Protein AF-A0A963BFG5-F1 (afdb_monomer_lite)

Secondary structure (DSSP, 8-state):
-----------TGGGSTTTSSS-S-PPPTHHHHHHHHHHHHHHHHHH-TTTT----

Radius of gyration: 27.27 Å; chains: 1; bounding box: 40×20×86 Å

Structure (mmCIF, N/CA/C/O backbone):
data_AF-A0A963BFG5-F1
#
_entry.id   AF-A0A963BFG5-F1
#
loop_
_atom_site.group_PDB
_atom_site.id
_atom_site.type_symbol
_atom_site.label_atom_id
_atom_site.label_alt_id
_atom_site.label_comp_id
_atom_site.label_asym_id
_atom_site.label_entity_id
_atom_site.label_seq_id
_atom_site.pdbx_PDB_ins_code
_atom_site.Cartn_x
_atom_site.Cartn_y
_atom_site.Cartn_z
_atom_site.occupancy
_atom_site.B_iso_or_equiv
_atom_site.auth_seq_id
_atom_site.auth_comp_id
_atom_site.auth_asym_id
_atom_site.auth_atom_id
_atom_site.pdbx_PDB_model_num
ATOM 1 N N . MET A 1 1 ? 24.861 11.655 -51.275 1.00 42.19 1 MET A N 1
ATOM 2 C CA . MET A 1 1 ? 25.021 10.238 -50.876 1.00 42.19 1 MET A CA 1
ATOM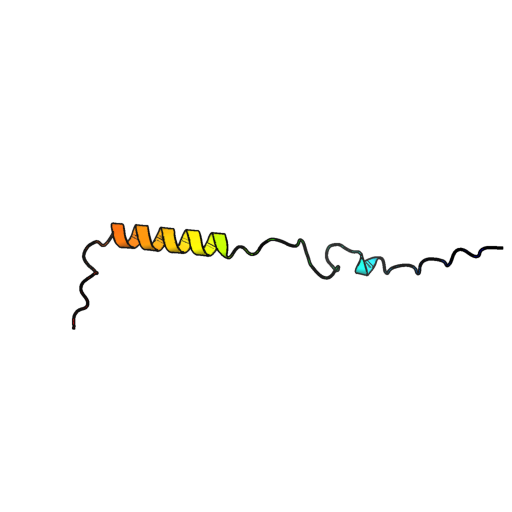 3 C C . MET A 1 1 ? 24.865 10.172 -49.364 1.00 42.19 1 MET A C 1
ATOM 5 O O . MET A 1 1 ? 25.788 10.542 -48.654 1.00 42.19 1 MET A O 1
ATOM 9 N N . ASN A 1 2 ? 23.680 9.817 -48.862 1.00 43.22 2 ASN A N 1
ATOM 10 C CA . ASN A 1 2 ? 23.386 9.913 -47.429 1.00 43.22 2 ASN A CA 1
ATOM 11 C C . ASN A 1 2 ? 23.649 8.559 -46.765 1.00 43.22 2 ASN A C 1
ATOM 13 O O . ASN A 1 2 ? 22.844 7.635 -46.882 1.00 43.22 2 ASN A O 1
ATOM 17 N N . SER A 1 3 ? 24.786 8.437 -46.083 1.00 49.25 3 SER A N 1
ATOM 18 C CA . SER A 1 3 ? 25.127 7.263 -45.284 1.00 49.25 3 SER A CA 1
ATOM 19 C C . SER A 1 3 ? 24.219 7.205 -44.052 1.00 49.25 3 SER A C 1
ATOM 21 O O . SER A 1 3 ? 24.348 7.979 -43.103 1.00 49.25 3 SER A O 1
ATOM 23 N N . LYS A 1 4 ? 23.251 6.280 -44.059 1.00 61.81 4 LYS A N 1
ATOM 24 C CA . LYS A 1 4 ? 22.497 5.919 -42.852 1.00 61.81 4 LYS A CA 1
ATOM 25 C C . LYS A 1 4 ? 23.506 5.410 -41.821 1.00 61.81 4 LYS A C 1
ATOM 27 O O . LYS A 1 4 ? 24.104 4.356 -42.020 1.00 61.81 4 LYS A O 1
ATOM 32 N N . LYS A 1 5 ? 23.716 6.161 -40.735 1.00 61.91 5 LYS A N 1
ATOM 33 C CA . LYS A 1 5 ? 24.514 5.690 -39.596 1.00 61.91 5 LYS A CA 1
ATOM 34 C C . LYS A 1 5 ? 23.893 4.383 -39.106 1.00 61.91 5 LYS A C 1
ATOM 36 O O . LYS A 1 5 ? 22.717 4.368 -38.747 1.00 61.91 5 LYS A O 1
ATOM 41 N N . VAL A 1 6 ? 24.670 3.301 -39.114 1.00 61.84 6 VAL A N 1
ATOM 42 C CA . VAL A 1 6 ? 24.277 2.027 -38.506 1.00 61.84 6 VAL A CA 1
ATOM 43 C C . VAL A 1 6 ? 24.010 2.328 -37.038 1.00 61.84 6 VAL A C 1
ATOM 45 O O . VAL A 1 6 ? 24.933 2.642 -36.287 1.00 61.84 6 VAL A O 1
ATOM 48 N N . SER A 1 7 ? 22.736 2.336 -36.645 1.00 62.41 7 SER A N 1
ATOM 49 C CA . SER A 1 7 ? 22.343 2.474 -35.249 1.00 62.41 7 SER A CA 1
ATOM 50 C C . SER A 1 7 ? 23.055 1.365 -34.486 1.00 62.41 7 SER A C 1
ATOM 52 O O . SER A 1 7 ? 22.762 0.193 -34.726 1.00 62.41 7 SER A O 1
ATOM 54 N N . GLY A 1 8 ? 24.036 1.739 -33.661 1.00 61.78 8 GLY A N 1
ATOM 55 C CA . GLY A 1 8 ? 24.921 0.802 -32.979 1.00 61.78 8 GLY A CA 1
ATOM 56 C C . GLY A 1 8 ? 24.126 -0.354 -32.389 1.00 61.78 8 GLY A C 1
ATOM 57 O O . GLY A 1 8 ? 23.085 -0.138 -31.762 1.00 61.78 8 GLY A O 1
ATOM 58 N N . ILE A 1 9 ? 24.591 -1.573 -32.660 1.00 66.38 9 ILE A N 1
ATOM 59 C CA . ILE A 1 9 ? 23.992 -2.818 -32.185 1.00 66.38 9 ILE A CA 1
ATOM 60 C C . ILE A 1 9 ? 23.794 -2.678 -30.672 1.00 66.38 9 ILE A C 1
ATOM 62 O O . ILE A 1 9 ? 24.747 -2.707 -29.896 1.00 66.38 9 ILE A O 1
ATOM 66 N N . ARG A 1 10 ? 22.549 -2.448 -30.239 1.00 68.31 10 ARG A N 1
ATOM 67 C CA . ARG A 1 10 ? 22.221 -2.400 -28.813 1.00 68.31 10 ARG A CA 1
ATOM 68 C C . ARG A 1 10 ? 22.412 -3.805 -28.266 1.00 68.31 10 ARG A C 1
ATOM 70 O O . ARG A 1 10 ? 21.837 -4.744 -28.812 1.00 68.31 10 ARG A O 1
ATOM 77 N N . ASN A 1 11 ? 23.193 -3.928 -27.196 1.00 75.19 11 ASN A N 1
ATOM 78 C CA . ASN A 1 11 ? 23.495 -5.208 -26.565 1.00 75.19 11 ASN A CA 1
ATOM 79 C C . ASN A 1 11 ? 22.194 -6.018 -26.328 1.00 75.19 11 ASN A C 1
ATOM 81 O O . ASN A 1 11 ? 21.322 -5.550 -25.586 1.00 75.19 11 ASN A O 1
ATOM 85 N N . PRO A 1 12 ? 22.037 -7.207 -26.943 1.00 73.56 12 PRO A N 1
ATOM 86 C CA . PRO A 1 12 ? 20.822 -8.011 -26.822 1.00 73.56 12 PRO A CA 1
ATOM 87 C C . PRO A 1 12 ? 20.596 -8.512 -25.391 1.00 73.56 12 PRO A C 1
ATOM 89 O O . PRO A 1 12 ? 19.452 -8.600 -24.952 1.00 73.56 12 PRO A O 1
ATOM 92 N N . VAL A 1 13 ? 21.670 -8.736 -24.626 1.00 74.69 13 VAL A N 1
ATOM 93 C CA . VAL A 1 13 ? 21.608 -9.109 -23.204 1.00 74.69 13 VAL A CA 1
ATOM 94 C C . VAL A 1 13 ? 20.980 -7.979 -22.387 1.00 74.69 13 VAL A C 1
ATOM 96 O O . VAL A 1 13 ? 20.077 -8.215 -21.591 1.00 74.69 13 VAL A O 1
ATOM 99 N N . ALA A 1 14 ? 21.353 -6.727 -22.662 1.00 71.00 14 ALA A N 1
ATOM 100 C CA . ALA A 1 14 ? 20.780 -5.551 -21.999 1.00 71.00 14 ALA A CA 1
ATOM 101 C C . ALA A 1 14 ? 19.319 -5.255 -22.411 1.00 71.00 14 ALA A C 1
ATOM 103 O O . ALA A 1 14 ? 18.647 -4.442 -21.774 1.00 71.00 14 ALA A O 1
ATOM 104 N N . ARG A 1 15 ? 18.813 -5.898 -23.477 1.00 71.75 15 ARG A N 1
ATOM 105 C CA . ARG A 1 15 ? 17.392 -5.864 -23.870 1.00 71.75 15 ARG A CA 1
ATOM 106 C C . ARG A 1 15 ? 16.558 -6.948 -23.198 1.00 71.75 15 ARG A C 1
ATOM 108 O O . ARG A 1 15 ? 15.333 -6.861 -23.297 1.00 71.75 15 ARG A O 1
ATOM 115 N N . SER A 1 16 ? 17.181 -7.936 -22.551 1.00 75.81 16 SER A N 1
ATOM 116 C CA . SER A 1 16 ? 16.446 -8.957 -21.807 1.00 75.81 16 SER A CA 1
ATOM 117 C C . SER A 1 16 ? 15.530 -8.269 -20.791 1.00 75.81 16 SER A C 1
ATOM 119 O O . SER A 1 16 ? 16.023 -7.460 -20.001 1.00 75.81 16 SER A O 1
ATOM 121 N N . PRO A 1 17 ? 14.220 -8.569 -20.773 1.00 69.44 17 PRO A N 1
ATOM 122 C CA . PRO A 1 17 ? 13.300 -8.022 -19.777 1.00 69.44 17 PRO A CA 1
ATOM 123 C C . PRO A 1 17 ? 13.749 -8.282 -18.333 1.00 69.44 17 PRO A C 1
ATOM 125 O O . PRO A 1 17 ? 13.423 -7.499 -17.451 1.00 69.44 17 PRO A O 1
ATOM 128 N N . LEU A 1 18 ? 14.531 -9.345 -18.111 1.00 70.06 18 LEU A N 1
ATOM 129 C CA . LEU A 1 18 ? 15.093 -9.710 -16.808 1.00 70.06 18 LEU A CA 1
ATOM 130 C C . LEU A 1 18 ? 16.289 -8.838 -16.394 1.00 70.06 18 LEU A C 1
ATOM 132 O O . LEU A 1 18 ? 16.535 -8.662 -15.207 1.00 70.06 18 LEU A O 1
ATOM 136 N N . LEU A 1 19 ? 17.052 -8.323 -17.363 1.00 70.56 19 LEU A N 1
ATOM 137 C CA . LEU A 1 19 ? 18.302 -7.580 -17.132 1.00 70.56 19 LEU A CA 1
ATOM 138 C C . LEU A 1 19 ? 18.163 -6.079 -17.405 1.00 70.56 19 LEU A C 1
ATOM 140 O O . LEU A 1 19 ? 19.059 -5.296 -17.082 1.00 70.56 19 LEU A O 1
ATOM 144 N N . ARG A 1 20 ? 17.051 -5.656 -18.014 1.00 68.06 20 ARG A N 1
ATOM 145 C CA . ARG A 1 20 ? 16.752 -4.244 -18.225 1.00 68.06 20 ARG A CA 1
ATOM 146 C C . ARG A 1 20 ? 16.504 -3.604 -16.862 1.00 68.06 20 ARG A C 1
ATOM 148 O O . ARG A 1 20 ? 15.681 -4.078 -16.085 1.00 68.06 20 ARG A O 1
ATOM 155 N N . LYS A 1 21 ? 17.228 -2.521 -16.562 1.00 72.75 21 LYS A N 1
ATOM 156 C CA . LYS A 1 21 ? 16.988 -1.731 -15.348 1.00 72.75 21 LYS A CA 1
ATOM 157 C C . LYS A 1 21 ? 15.506 -1.351 -15.282 1.00 72.75 21 LYS A C 1
ATOM 159 O O . LYS A 1 21 ? 14.977 -0.791 -16.241 1.00 72.75 21 LYS A O 1
ATOM 164 N N . GLY A 1 22 ? 14.886 -1.645 -14.141 1.00 66.50 22 GLY A N 1
ATOM 165 C CA . GLY A 1 22 ? 13.447 -1.532 -13.952 1.00 66.50 22 GLY A CA 1
ATOM 166 C C . GLY A 1 22 ? 12.741 -2.763 -14.507 1.00 66.50 22 GLY A C 1
ATOM 167 O O . GLY A 1 22 ? 12.458 -2.830 -15.703 1.00 66.50 22 GLY A O 1
ATOM 168 N N . GLY A 1 23 ? 12.419 -3.708 -13.616 1.00 70.31 23 GLY A N 1
ATOM 169 C CA . GLY A 1 23 ? 11.354 -4.675 -13.880 1.00 70.31 23 GLY A CA 1
ATOM 170 C C . GLY A 1 23 ? 10.036 -3.951 -14.180 1.00 70.31 23 GLY A C 1
ATOM 171 O O . GLY A 1 23 ? 10.001 -2.726 -14.325 1.00 70.31 23 GLY A O 1
ATOM 172 N N . THR A 1 24 ? 8.930 -4.685 -14.276 1.00 73.44 24 THR A N 1
ATOM 173 C CA . THR A 1 24 ? 7.614 -4.053 -14.449 1.00 73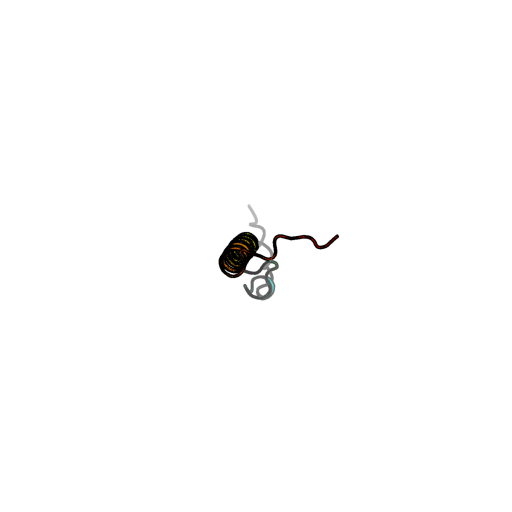.44 24 THR A CA 1
ATOM 174 C C . THR A 1 24 ? 7.456 -2.930 -13.423 1.00 73.44 24 THR A C 1
ATOM 176 O O . THR A 1 24 ? 7.611 -3.166 -12.226 1.00 73.44 24 THR A O 1
ATOM 179 N N . HIS A 1 25 ? 7.236 -1.696 -13.893 1.00 69.62 25 HIS A N 1
ATOM 180 C CA . HIS A 1 25 ? 6.973 -0.558 -13.018 1.00 69.62 25 HIS A CA 1
ATOM 181 C C . HIS A 1 25 ? 5.604 -0.785 -12.374 1.00 69.62 25 HIS A C 1
ATOM 183 O O . HIS A 1 25 ? 4.576 -0.331 -12.873 1.00 69.62 25 HIS A O 1
ATOM 189 N N . GLU A 1 26 ? 5.588 -1.571 -11.306 1.00 74.00 26 GLU A N 1
ATOM 190 C CA . GLU A 1 26 ? 4.414 -1.759 -10.476 1.00 74.00 26 GLU A CA 1
ATOM 191 C C . GLU A 1 26 ? 4.283 -0.549 -9.561 1.00 74.00 26 GLU A C 1
ATOM 193 O O . GLU A 1 26 ? 5.253 -0.078 -8.956 1.00 74.00 26 GLU A O 1
ATOM 198 N N . ARG A 1 27 ? 3.058 -0.031 -9.457 1.00 75.38 27 ARG A N 1
ATOM 199 C CA . ARG A 1 27 ? 2.742 0.965 -8.436 1.00 75.38 27 ARG A CA 1
ATOM 200 C C . ARG A 1 27 ? 3.051 0.363 -7.067 1.00 75.38 27 ARG A C 1
ATOM 202 O O . ARG A 1 27 ? 2.829 -0.825 -6.835 1.00 75.38 27 ARG A O 1
ATOM 209 N N . SER A 1 28 ? 3.560 1.183 -6.153 1.00 79.19 28 SER A N 1
ATOM 210 C CA . SER A 1 28 ? 3.849 0.720 -4.800 1.00 79.19 28 SER A CA 1
ATOM 211 C C . SER A 1 28 ? 2.574 0.192 -4.133 1.00 79.19 28 SER A C 1
ATOM 213 O O . SER A 1 28 ? 1.520 0.827 -4.172 1.00 79.19 28 SER A O 1
ATOM 215 N N . ARG A 1 29 ? 2.672 -0.957 -3.455 1.00 85.31 29 ARG A N 1
ATOM 216 C CA . ARG A 1 29 ? 1.563 -1.543 -2.672 1.00 85.31 29 ARG A CA 1
ATOM 217 C C . ARG A 1 29 ? 1.286 -0.788 -1.365 1.00 85.31 29 ARG A C 1
ATOM 219 O O . ARG A 1 29 ? 0.606 -1.286 -0.480 1.00 85.31 29 ARG A O 1
ATOM 226 N N . SER A 1 30 ? 1.836 0.415 -1.200 1.00 86.31 30 SER A N 1
ATOM 227 C CA . SER A 1 30 ? 1.738 1.188 0.041 1.00 86.31 30 SER 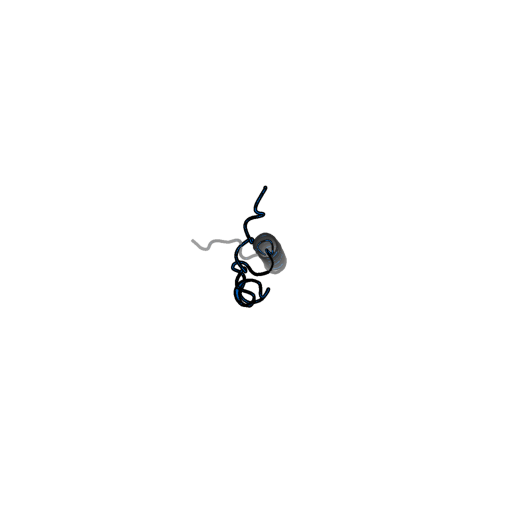A CA 1
ATOM 228 C C . SER A 1 30 ? 0.296 1.577 0.373 1.00 86.31 30 SER A C 1
ATOM 230 O O . SER A 1 30 ? -0.073 1.578 1.543 1.00 86.31 30 SER A O 1
ATOM 232 N N . GLY A 1 31 ? -0.528 1.869 -0.640 1.00 85.56 31 GLY A N 1
ATOM 233 C CA . GLY A 1 31 ? -1.948 2.175 -0.441 1.00 85.56 31 GLY A CA 1
ATOM 234 C C . GLY A 1 31 ? -2.752 0.974 0.064 1.00 85.56 31 GLY A C 1
ATOM 235 O O . GLY A 1 31 ? -3.578 1.131 0.959 1.00 85.56 31 GLY A O 1
ATOM 236 N N . GLU A 1 32 ? -2.458 -0.217 -0.461 1.00 89.00 32 GLU A N 1
ATOM 237 C CA . GLU A 1 32 ? -3.052 -1.490 -0.031 1.00 89.00 32 GLU A CA 1
ATOM 238 C C . GLU A 1 32 ? -2.656 -1.814 1.414 1.00 89.00 32 GLU A C 1
ATOM 240 O O . GLU A 1 32 ? -3.519 -2.004 2.263 1.00 89.00 32 GLU A O 1
ATOM 245 N N . ARG A 1 33 ? -1.365 -1.707 1.756 1.00 92.31 33 ARG A N 1
ATOM 246 C CA . ARG A 1 33 ? -0.911 -1.902 3.145 1.00 92.31 33 ARG A CA 1
ATOM 247 C C . ARG A 1 33 ? -1.598 -0.948 4.126 1.00 92.31 33 ARG A C 1
ATOM 249 O O . ARG A 1 33 ? -1.996 -1.352 5.213 1.00 92.31 33 ARG A O 1
ATOM 256 N N . GLN A 1 34 ? -1.754 0.325 3.754 1.00 93.12 34 GLN A N 1
ATOM 257 C CA . GLN A 1 34 ? -2.420 1.305 4.618 1.00 93.12 34 GLN A CA 1
ATOM 258 C C . GLN A 1 34 ? -3.928 1.067 4.762 1.00 93.12 34 GLN A C 1
ATOM 260 O O . GLN A 1 34 ? -4.511 1.470 5.774 1.00 93.12 34 GLN A O 1
ATOM 265 N N . SER A 1 35 ? -4.600 0.509 3.753 1.00 92.88 35 SER A N 1
ATOM 266 C CA . SER A 1 35 ? -6.027 0.192 3.860 1.00 92.88 35 SER A CA 1
ATOM 267 C C . SER A 1 35 ? -6.246 -1.037 4.743 1.00 92.88 35 SER A C 1
ATOM 269 O O . SER A 1 35 ? -7.145 -1.018 5.587 1.00 92.88 35 SER A O 1
ATOM 271 N N . GLU A 1 36 ? -5.386 -2.048 4.614 1.00 95.06 36 GLU A N 1
ATOM 272 C CA . GLU A 1 36 ? -5.371 -3.244 5.458 1.00 95.06 36 GLU A CA 1
ATOM 273 C C . GLU A 1 36 ? -5.091 -2.904 6.921 1.00 95.06 36 GLU A C 1
ATOM 275 O O . GLU A 1 36 ? -5.840 -3.330 7.800 1.00 95.06 36 GLU A O 1
ATOM 280 N N . GLN A 1 37 ? -4.093 -2.058 7.189 1.00 95.50 37 GLN A N 1
ATOM 281 C CA . GLN A 1 37 ? -3.789 -1.603 8.547 1.00 95.50 37 GLN A CA 1
ATOM 282 C C . GLN A 1 37 ? -4.996 -0.913 9.196 1.00 95.50 37 GLN A C 1
ATOM 284 O O . GLN A 1 37 ? -5.431 -1.296 10.280 1.00 95.50 37 GLN A O 1
ATOM 289 N N . ARG A 1 38 ? -5.602 0.060 8.502 1.00 95.12 38 ARG A N 1
ATOM 290 C CA . ARG A 1 38 ? -6.789 0.771 9.010 1.00 95.12 38 ARG A CA 1
ATOM 291 C C . ARG A 1 38 ? -7.985 -0.155 9.210 1.00 95.12 38 ARG A C 1
ATOM 293 O O . ARG A 1 38 ? -8.815 0.074 10.088 1.00 95.12 38 ARG A O 1
ATOM 300 N N . ARG A 1 39 ? -8.124 -1.185 8.374 1.00 95.25 39 ARG A N 1
ATOM 301 C CA . ARG A 1 39 ? -9.154 -2.210 8.551 1.00 95.25 39 ARG A 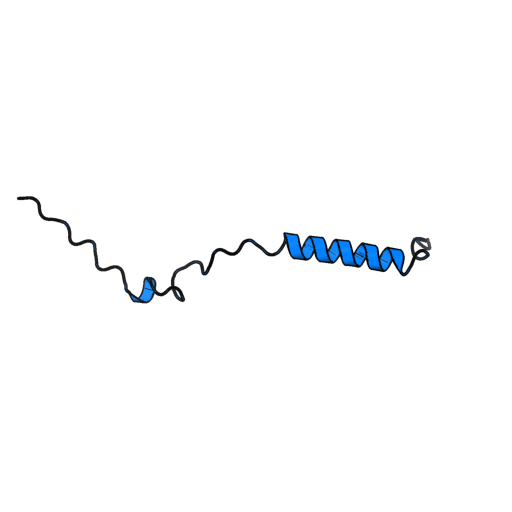CA 1
ATOM 302 C C . ARG A 1 39 ? -8.913 -3.002 9.835 1.00 95.25 39 ARG A C 1
ATOM 304 O O . ARG A 1 39 ? -9.848 -3.113 10.622 1.00 95.25 39 ARG A O 1
ATOM 311 N N . LEU A 1 40 ? -7.688 -3.470 10.058 1.00 94.81 40 LEU A N 1
ATOM 312 C CA . LEU A 1 40 ? -7.311 -4.216 11.256 1.00 94.81 40 LEU A CA 1
ATOM 313 C C . LEU A 1 40 ? -7.534 -3.394 12.533 1.00 94.81 40 LEU A C 1
ATOM 315 O O . LEU A 1 40 ? -8.133 -3.890 13.481 1.00 94.81 40 LEU A O 1
ATOM 319 N N . GLU A 1 41 ? -7.127 -2.124 12.546 1.00 92.88 41 GLU A N 1
ATOM 320 C CA . GLU A 1 41 ? -7.332 -1.223 13.691 1.00 92.88 41 GLU A CA 1
ATOM 321 C C . GLU A 1 41 ? -8.820 -1.056 14.038 1.00 92.88 41 GLU A C 1
ATOM 323 O O . GLU A 1 41 ? -9.193 -1.089 15.211 1.00 92.88 41 GLU A O 1
ATOM 328 N N . ARG A 1 42 ? -9.697 -0.945 13.029 1.00 92.00 42 ARG A N 1
ATOM 329 C CA . ARG A 1 42 ? -11.155 -0.896 13.242 1.00 92.00 42 ARG A CA 1
ATOM 330 C C . ARG A 1 42 ? -11.712 -2.211 13.779 1.00 92.00 42 ARG A C 1
ATOM 332 O O . ARG A 1 42 ? -12.586 -2.185 14.642 1.00 92.00 42 ARG A O 1
ATOM 339 N N . GLU A 1 43 ? -11.239 -3.343 13.265 1.00 93.19 43 GLU A N 1
ATOM 340 C CA . GLU A 1 43 ? -11.650 -4.668 13.742 1.00 93.19 43 GLU A CA 1
ATOM 341 C C . GLU A 1 43 ? -11.212 -4.889 15.199 1.00 93.19 43 GLU A C 1
ATOM 343 O O . GLU A 1 43 ? -12.024 -5.325 16.015 1.00 93.19 43 GLU A O 1
ATOM 348 N N . LEU A 1 44 ? -9.991 -4.479 15.561 1.00 92.06 44 LEU A N 1
ATOM 349 C CA . LEU A 1 44 ? -9.485 -4.496 16.938 1.00 92.06 44 LEU A CA 1
ATOM 350 C C . LEU A 1 44 ? -10.294 -3.585 17.866 1.00 92.06 44 LEU A C 1
ATOM 352 O O . LEU A 1 44 ? -10.698 -4.016 18.944 1.00 92.06 44 LEU A O 1
ATOM 356 N N . ALA A 1 45 ? -10.579 -2.352 17.439 1.00 87.50 45 ALA A N 1
ATOM 357 C CA . ALA A 1 45 ? -11.382 -1.407 18.216 1.00 87.50 45 ALA A CA 1
ATOM 358 C C . ALA A 1 45 ? -12.820 -1.905 18.434 1.00 87.50 45 ALA A C 1
ATOM 360 O O . ALA A 1 45 ? -13.408 -1.669 19.488 1.00 87.50 45 ALA A O 1
ATOM 361 N N . ARG A 1 46 ? -13.386 -2.612 17.447 1.00 86.44 46 ARG A N 1
ATOM 362 C CA . ARG A 1 46 ? -14.692 -3.271 17.571 1.00 86.44 46 ARG A CA 1
ATOM 363 C C . ARG A 1 46 ? -14.639 -4.459 18.528 1.00 86.44 46 ARG A C 1
ATOM 365 O O . ARG A 1 46 ? -15.590 -4.666 19.274 1.00 86.44 46 ARG A O 1
ATOM 372 N N . TRP A 1 47 ? -13.573 -5.254 18.470 1.00 87.44 47 TRP A N 1
ATOM 373 C CA . TRP A 1 47 ? -13.414 -6.440 19.309 1.00 87.44 47 TRP A CA 1
ATOM 374 C C . TRP A 1 47 ? -13.180 -6.082 20.779 1.00 87.44 47 TRP A C 1
ATOM 376 O O . TRP A 1 47 ? -13.707 -6.761 21.656 1.00 87.44 47 TRP A O 1
ATOM 386 N N . HIS A 1 48 ? -12.449 -4.997 21.052 1.00 78.06 48 HIS A N 1
ATOM 387 C CA . HIS A 1 48 ? -12.142 -4.563 22.411 1.00 78.06 48 HIS A CA 1
ATOM 388 C C . HIS A 1 48 ? -12.611 -3.120 22.689 1.00 78.06 48 HIS A C 1
ATOM 390 O O . HIS A 1 48 ? -11.790 -2.199 22.721 1.00 78.06 48 HIS A O 1
ATOM 396 N N . PRO A 1 49 ? -13.913 -2.896 22.956 1.00 65.50 49 PRO A N 1
ATOM 397 C CA . PRO A 1 49 ? -14.443 -1.554 23.211 1.00 65.50 49 PRO A CA 1
ATOM 398 C C . PRO A 1 49 ? -13.847 -0.877 24.464 1.00 65.50 49 PRO A C 1
ATOM 400 O O . PRO A 1 49 ? -13.758 0.350 24.480 1.00 65.50 49 PRO A O 1
ATOM 403 N N . ASP A 1 50 ? -13.373 -1.666 25.440 1.00 66.19 50 ASP A N 1
ATOM 404 C CA . ASP A 1 50 ? -12.983 -1.218 26.793 1.00 66.19 50 ASP A CA 1
ATOM 405 C C . ASP A 1 50 ? -11.504 -0.825 27.013 1.00 66.19 50 ASP A C 1
ATOM 407 O O . ASP A 1 50 ? -11.168 -0.321 28.076 1.00 66.19 50 ASP A O 1
ATOM 411 N N . LYS A 1 51 ? -10.569 -1.001 26.061 1.00 59.41 51 LYS A N 1
ATOM 412 C CA . LYS A 1 51 ? -9.135 -0.644 26.290 1.00 59.41 51 LYS A CA 1
ATOM 413 C C . LYS A 1 51 ? -8.810 0.816 25.969 1.00 59.41 51 LYS A C 1
ATOM 415 O O . LYS A 1 51 ? -7.680 1.137 25.614 1.00 59.41 51 LYS A O 1
ATOM 420 N N . ARG A 1 52 ? -9.805 1.700 26.055 1.00 60.44 52 ARG A N 1
ATOM 421 C CA . ARG A 1 52 ? -9.624 3.152 25.908 1.00 60.44 52 ARG A CA 1
ATOM 422 C C . ARG A 1 52 ? -9.421 3.870 27.242 1.00 60.44 52 ARG A C 1
ATOM 424 O O . ARG A 1 52 ? -9.468 5.092 27.257 1.00 60.44 52 ARG A O 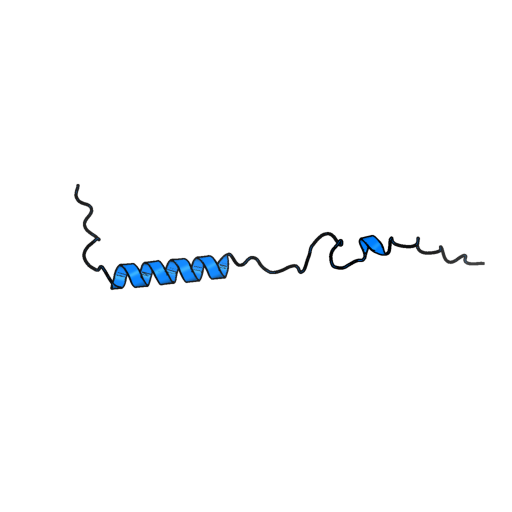1
ATOM 431 N N . ASP A 1 53 ? -9.127 3.137 28.311 1.00 60.09 53 ASP A N 1
ATOM 432 C CA . ASP A 1 53 ? -8.638 3.724 29.553 1.00 60.09 53 ASP A CA 1
ATOM 433 C C . ASP A 1 53 ? -7.104 3.721 29.565 1.00 60.09 53 ASP A C 1
ATOM 435 O O . ASP A 1 53 ? -6.489 2.664 29.746 1.00 60.09 53 ASP A O 1
ATOM 439 N N . PRO A 1 54 ? -6.446 4.881 29.384 1.00 60.19 54 PRO A N 1
ATOM 440 C CA . PRO A 1 54 ? -5.105 5.041 29.912 1.00 60.19 54 PRO A CA 1
ATOM 441 C C . PRO A 1 54 ? -5.210 4.945 31.440 1.00 60.19 54 PRO A C 1
ATOM 443 O O . PRO A 1 54 ? -5.707 5.856 32.097 1.00 60.19 54 PRO A O 1
ATOM 446 N N . GLN A 1 55 ? -4.769 3.828 32.019 1.00 57.62 55 GLN A N 1
ATOM 447 C CA . GLN A 1 55 ? -4.368 3.845 33.422 1.00 57.62 55 GLN A CA 1
ATOM 448 C C . GLN A 1 55 ? -3.155 4.782 33.521 1.00 57.62 55 GLN A C 1
ATOM 450 O O . GLN A 1 55 ? -2.139 4.512 32.884 1.00 57.62 55 GLN A O 1
ATOM 455 N N . THR A 1 56 ? -3.379 5.903 34.218 1.00 52.12 56 THR A N 1
ATOM 456 C CA . THR A 1 56 ? -2.449 6.904 34.791 1.00 52.12 56 THR A CA 1
ATOM 457 C C . THR A 1 56 ? -0.958 6.712 34.558 1.00 52.12 56 THR A C 1
ATOM 459 O O . THR A 1 56 ? -0.438 5.657 34.985 1.00 52.12 56 THR A O 1
#

pLDDT: mean 74.5, std 14.08, rang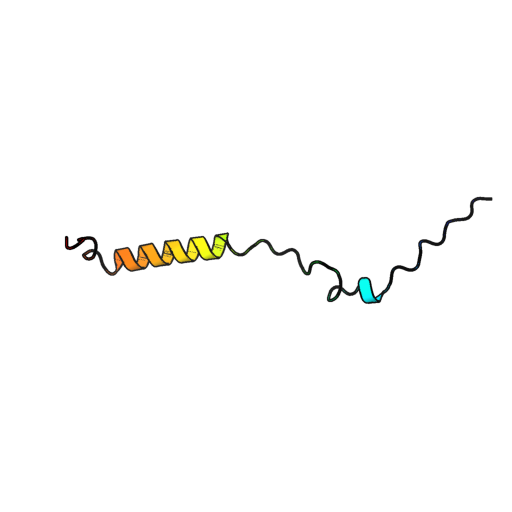e [42.19, 95.5]

Foldseek 3Di:
DDDDPPPPDDPVVCVPLVNPPDRPPDDDCVVVVVVVVVVVVVVVCVVCVDPPDDPD

Sequence (56 aa):
MNSKKVSGIRNPVARSPLLRKGGTHERSRSGERQSEQRRLERELARWHPDKRDPQT